Protein AF-A0A7L6AXD6-F1 (afdb_monomer_lite)

Secondary structure (DSSP, 8-state):
---HHHHHHHHHHHHHHHHHHHHHHHHHHHHHHSTT-HHHHHHHHHHHHHHHHHHHHTT-HHHHHHHHHHHHHHHHHHTTSS---HHHHHHHHHHHHHHHHHHHHHHHHHHHHHHH--

Foldseek 3Di:
DPDVVLVVLLVVLLVLLVVLLVVLVVLLVVCLVPVVPLVSLVVNLVSLVVQLVSCVVNQLNVSNVLSVVVNVLSVCVNVVVDPPDPVSSVVSVVSSVCCVVCVVVSSVVSVVVVVVVD

Structure (mmCIF, N/CA/C/O backbone):
data_AF-A0A7L6AXD6-F1
#
_entry.id   AF-A0A7L6AXD6-F1
#
loop_
_atom_site.group_PDB
_atom_site.id
_atom_site.type_symbol
_atom_site.label_atom_id
_atom_site.label_alt_id
_atom_site.label_comp_id
_atom_site.label_asym_id
_atom_site.label_entity_id
_atom_site.label_seq_id
_atom_site.pdbx_PDB_ins_code
_atom_site.Cartn_x
_atom_site.Cartn_y
_atom_site.Cartn_z
_atom_site.occupancy
_atom_site.B_iso_or_equiv
_atom_site.auth_seq_id
_atom_site.auth_comp_id
_atom_site.auth_asym_id
_atom_site.auth_atom_id
_atom_site.pdbx_PDB_model_num
ATOM 1 N 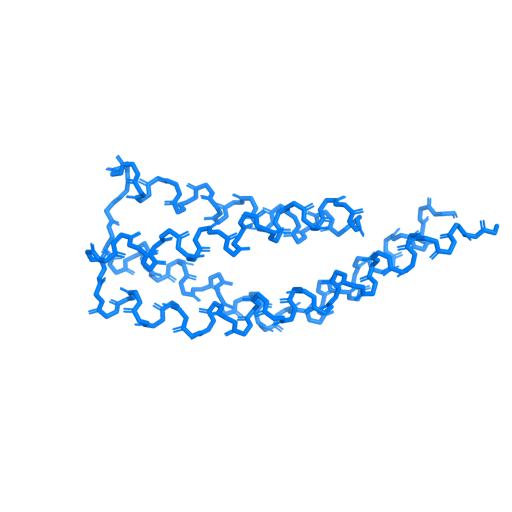N . MET A 1 1 ? 19.358 -0.495 -29.143 1.00 47.59 1 MET A N 1
ATOM 2 C CA . MET A 1 1 ? 20.178 -0.067 -27.992 1.00 47.59 1 MET A CA 1
ATOM 3 C C . MET A 1 1 ? 19.183 0.500 -27.004 1.00 47.59 1 MET A C 1
ATOM 5 O O . MET A 1 1 ? 18.547 1.488 -27.345 1.00 47.59 1 MET A O 1
ATOM 9 N N . ARG A 1 2 ? 18.903 -0.216 -25.912 1.00 53.47 2 ARG A N 1
ATOM 10 C CA . ARG A 1 2 ? 17.962 0.254 -24.887 1.00 53.47 2 ARG A CA 1
ATOM 11 C C . ARG A 1 2 ? 18.502 1.575 -24.340 1.00 53.47 2 ARG A C 1
ATOM 13 O O . ARG A 1 2 ? 19.719 1.699 -24.201 1.00 53.47 2 ARG A O 1
ATOM 20 N N . ASP A 1 3 ? 17.633 2.553 -24.117 1.00 66.56 3 ASP A N 1
ATOM 21 C CA . ASP A 1 3 ? 18.041 3.773 -23.426 1.00 66.56 3 ASP A CA 1
ATOM 22 C C . ASP A 1 3 ? 18.401 3.370 -21.992 1.00 66.56 3 ASP A C 1
ATOM 24 O O . ASP A 1 3 ? 17.552 2.856 -21.262 1.00 66.56 3 ASP A O 1
ATOM 28 N N . THR A 1 4 ? 19.675 3.510 -21.626 1.00 72.00 4 THR A N 1
ATOM 29 C CA . THR A 1 4 ? 20.236 3.134 -20.317 1.00 72.00 4 THR A CA 1
ATOM 30 C C . THR A 1 4 ? 19.456 3.752 -19.161 1.00 72.00 4 THR A C 1
ATOM 32 O O . THR A 1 4 ? 19.347 3.151 -18.097 1.00 72.00 4 THR A O 1
ATOM 35 N N . LEU A 1 5 ? 18.817 4.898 -19.409 1.00 78.44 5 LEU A N 1
ATOM 36 C CA . LEU A 1 5 ? 17.955 5.584 -18.458 1.00 78.44 5 LEU A CA 1
ATOM 37 C C . LEU A 1 5 ? 16.751 4.737 -18.004 1.00 78.44 5 LEU A C 1
ATOM 39 O O . LEU A 1 5 ? 16.356 4.806 -16.845 1.00 78.44 5 LEU A O 1
ATOM 43 N N . GLY A 1 6 ? 16.161 3.929 -18.891 1.00 81.75 6 GLY A N 1
ATOM 44 C CA . GLY A 1 6 ? 15.009 3.089 -18.542 1.00 81.75 6 GLY A CA 1
ATOM 45 C C . GLY A 1 6 ? 15.370 1.957 -17.578 1.00 81.75 6 GLY A C 1
ATOM 46 O O . GLY A 1 6 ? 14.591 1.638 -16.682 1.00 81.75 6 GLY A O 1
ATOM 47 N N . ASP A 1 7 ? 16.568 1.390 -17.731 1.00 83.31 7 ASP A N 1
ATOM 48 C CA . ASP A 1 7 ? 17.077 0.349 -16.834 1.00 83.31 7 ASP A CA 1
ATOM 49 C C . ASP A 1 7 ? 17.445 0.925 -15.460 1.00 83.31 7 ASP A C 1
ATOM 51 O O . ASP A 1 7 ? 17.082 0.341 -14.442 1.00 83.31 7 ASP A O 1
ATOM 55 N N . GLU A 1 8 ? 18.062 2.110 -15.421 1.00 86.44 8 GLU A N 1
ATOM 56 C CA . GLU A 1 8 ? 18.361 2.823 -14.171 1.00 86.44 8 GLU A CA 1
ATOM 57 C C . GLU A 1 8 ? 17.082 3.184 -13.393 1.00 86.44 8 GLU A C 1
ATOM 59 O O . GLU A 1 8 ? 16.999 2.957 -12.185 1.00 86.44 8 GLU A O 1
ATOM 64 N N . ILE A 1 9 ? 16.046 3.689 -14.078 1.00 87.50 9 ILE A N 1
ATOM 65 C CA . ILE A 1 9 ? 14.744 3.990 -13.455 1.00 87.50 9 ILE A CA 1
ATOM 66 C C . ILE A 1 9 ? 14.106 2.720 -12.886 1.00 87.50 9 ILE A C 1
ATOM 68 O O . ILE A 1 9 ? 13.525 2.757 -11.799 1.00 87.50 9 ILE A O 1
ATOM 72 N N . PHE A 1 10 ? 14.205 1.596 -13.599 1.00 88.38 10 PHE A N 1
ATOM 73 C CA . PHE A 1 10 ? 13.647 0.332 -13.134 1.00 88.38 10 PHE A CA 1
ATOM 74 C C . PHE A 1 10 ? 14.382 -0.214 -11.900 1.00 88.38 10 PHE A C 1
ATOM 76 O O . PHE A 1 10 ? 13.740 -0.738 -10.989 1.00 88.38 10 PHE A O 1
ATOM 83 N N . GLU A 1 11 ? 15.708 -0.081 -11.836 1.00 89.44 11 GLU A N 1
ATOM 84 C CA . GLU A 1 11 ? 16.495 -0.487 -10.664 1.00 89.44 11 GLU A CA 1
ATOM 85 C C . GLU A 1 11 ? 16.137 0.345 -9.426 1.00 89.44 11 GLU A C 1
ATOM 87 O O . GLU A 1 11 ? 15.805 -0.232 -8.388 1.00 89.44 11 GLU A O 1
ATOM 92 N N . ILE A 1 12 ? 16.072 1.675 -9.564 1.00 91.50 12 ILE A N 1
ATOM 93 C CA . ILE A 1 12 ? 15.623 2.581 -8.491 1.00 91.50 12 ILE A CA 1
ATOM 94 C C . ILE A 1 12 ? 14.205 2.217 -8.036 1.00 91.50 12 ILE A C 1
ATOM 96 O O . ILE A 1 12 ? 13.912 2.179 -6.841 1.00 91.50 12 ILE A O 1
ATOM 100 N N . PHE A 1 13 ? 13.316 1.903 -8.980 1.00 91.88 13 PHE A N 1
ATOM 101 C CA . PHE A 1 13 ? 11.963 1.463 -8.663 1.00 91.88 13 PHE A CA 1
ATOM 102 C C . PHE A 1 13 ? 11.945 0.162 -7.849 1.00 91.88 13 PHE A C 1
ATOM 104 O O . PHE A 1 13 ? 11.185 0.051 -6.890 1.00 91.88 13 PHE A O 1
ATOM 111 N N . CYS A 1 14 ? 12.778 -0.825 -8.185 1.00 92.25 14 CYS A N 1
ATOM 112 C CA . CYS A 1 14 ? 12.843 -2.083 -7.434 1.00 92.25 14 CYS A CA 1
ATOM 113 C C . CYS A 1 14 ? 13.243 -1.864 -5.967 1.00 92.25 14 CYS A C 1
ATOM 115 O O . CYS A 1 14 ? 12.680 -2.504 -5.072 1.00 92.25 14 CYS A O 1
ATOM 117 N N . GLU A 1 15 ? 14.195 -0.962 -5.725 1.00 93.81 15 GLU A N 1
ATOM 118 C CA . GLU A 1 15 ? 14.600 -0.555 -4.377 1.00 93.81 15 GLU A CA 1
ATOM 119 C C . GLU A 1 15 ? 13.442 0.143 -3.653 1.00 93.81 15 GLU A C 1
ATOM 121 O O . GLU A 1 15 ? 13.041 -0.284 -2.570 1.00 93.81 15 GLU A O 1
ATOM 126 N N . GLU A 1 16 ? 12.811 1.127 -4.298 1.00 94.94 16 GLU A N 1
ATOM 127 C CA . GLU A 1 16 ? 11.704 1.887 -3.712 1.00 94.94 16 GLU A CA 1
ATOM 128 C C . GLU A 1 16 ? 10.517 0.992 -3.324 1.00 94.94 16 GLU A C 1
ATOM 130 O O . GLU A 1 16 ? 9.962 1.122 -2.233 1.00 94.94 16 GLU A O 1
ATOM 135 N N . VAL A 1 17 ? 10.119 0.046 -4.180 1.00 95.31 17 VAL A N 1
ATOM 136 C CA . VAL A 1 17 ? 9.011 -0.873 -3.869 1.00 95.31 17 VAL A CA 1
ATOM 137 C C . VAL A 1 17 ? 9.363 -1.778 -2.691 1.00 95.31 17 VAL A C 1
ATOM 139 O O . VAL A 1 17 ? 8.491 -2.099 -1.879 1.00 95.31 17 VAL A O 1
ATOM 142 N N . THR A 1 18 ? 10.628 -2.185 -2.580 1.00 96.00 18 THR A N 1
ATOM 143 C CA . THR A 1 18 ? 11.100 -2.986 -1.448 1.00 96.00 18 THR A CA 1
ATOM 144 C C . THR A 1 18 ? 10.944 -2.204 -0.144 1.00 96.00 18 THR A C 1
ATOM 146 O O . THR A 1 18 ? 10.355 -2.725 0.807 1.00 96.00 18 THR A O 1
ATOM 149 N N . ASP A 1 19 ? 11.357 -0.938 -0.128 1.00 97.06 19 ASP A N 1
ATOM 150 C CA . ASP A 1 19 ? 11.213 -0.051 1.030 1.00 97.06 19 ASP A CA 1
ATOM 151 C C . ASP A 1 19 ? 9.742 0.235 1.357 1.00 97.06 19 ASP A C 1
ATOM 153 O O . ASP A 1 19 ? 9.327 0.188 2.518 1.00 97.06 19 ASP A O 1
ATOM 157 N N . ILE A 1 20 ? 8.912 0.466 0.335 1.00 97.62 20 ILE A N 1
ATOM 158 C CA . ILE A 1 20 ? 7.463 0.650 0.488 1.00 97.62 20 ILE A CA 1
ATOM 159 C C . ILE A 1 20 ? 6.828 -0.588 1.123 1.00 97.62 20 ILE A C 1
ATOM 161 O O . ILE A 1 20 ? 6.039 -0.453 2.061 1.00 97.62 20 ILE A O 1
ATOM 165 N N . SER A 1 21 ? 7.164 -1.785 0.633 1.00 97.94 21 SER A N 1
ATOM 166 C CA . SER A 1 21 ? 6.639 -3.042 1.166 1.00 97.94 21 SER A CA 1
ATOM 167 C C . SER A 1 21 ? 6.993 -3.190 2.644 1.00 97.94 21 SER A C 1
ATOM 169 O O . SER A 1 21 ? 6.105 -3.439 3.455 1.00 97.94 21 SER A O 1
ATOM 171 N N . GLN A 1 22 ? 8.259 -2.978 3.012 1.00 97.94 22 GLN A N 1
ATOM 172 C CA . GLN A 1 22 ? 8.713 -3.070 4.404 1.00 97.94 22 GLN A CA 1
ATOM 173 C C . GLN A 1 22 ? 8.031 -2.031 5.303 1.00 97.94 22 GLN A C 1
ATOM 175 O O . GLN A 1 22 ? 7.594 -2.343 6.411 1.00 97.94 22 GLN A O 1
ATOM 180 N N . ASN A 1 23 ? 7.887 -0.795 4.822 1.00 98.19 23 ASN A N 1
ATOM 181 C CA . ASN A 1 23 ? 7.215 0.262 5.570 1.00 98.19 23 ASN A CA 1
ATOM 182 C C . ASN A 1 23 ? 5.728 -0.062 5.801 1.00 98.19 23 ASN A C 1
ATOM 184 O O . ASN A 1 23 ? 5.201 0.141 6.894 1.00 98.19 23 ASN A O 1
ATOM 188 N N . LEU A 1 24 ? 5.043 -0.626 4.804 1.00 98.56 24 LEU A N 1
ATOM 189 C CA . LEU A 1 24 ? 3.647 -1.046 4.938 1.00 98.56 24 LEU A CA 1
ATOM 190 C C . LEU A 1 24 ? 3.463 -2.155 5.984 1.00 98.56 24 LEU A C 1
ATOM 192 O O . LEU A 1 24 ? 2.487 -2.112 6.736 1.00 98.56 24 LEU A O 1
ATOM 196 N N . GLU A 1 25 ? 4.406 -3.095 6.090 1.00 98.31 25 GLU A N 1
ATOM 197 C CA . GLU A 1 25 ? 4.399 -4.133 7.134 1.00 98.31 25 GLU A CA 1
ATOM 198 C C . GLU A 1 25 ? 4.519 -3.560 8.552 1.00 98.31 25 GLU A C 1
ATOM 200 O O . GLU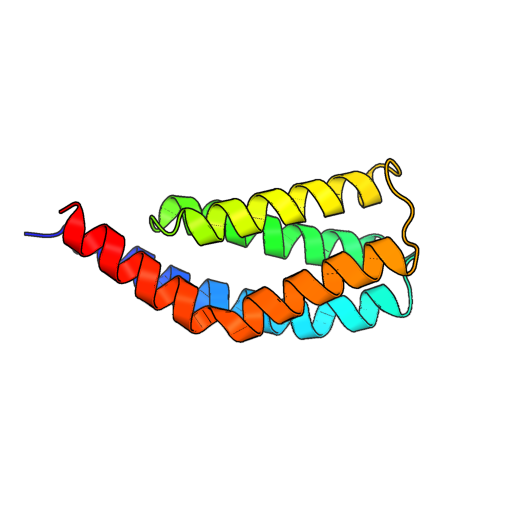 A 1 25 ? 4.033 -4.164 9.508 1.00 98.31 25 GLU A O 1
ATOM 205 N N . ILE A 1 26 ? 5.128 -2.381 8.692 1.00 98.38 26 ILE A N 1
ATOM 206 C CA . ILE A 1 26 ? 5.273 -1.667 9.964 1.00 98.38 26 ILE A CA 1
ATOM 207 C C . ILE A 1 26 ? 4.038 -0.805 10.256 1.00 98.38 26 ILE A C 1
ATOM 209 O O . ILE A 1 26 ? 3.545 -0.789 11.388 1.00 98.38 26 ILE A O 1
ATOM 213 N N . LEU A 1 27 ? 3.538 -0.078 9.255 1.00 98.56 27 LEU A N 1
ATOM 214 C CA . LEU A 1 27 ? 2.439 0.877 9.410 1.00 98.56 27 LEU A CA 1
ATOM 215 C C . LEU A 1 27 ? 1.084 0.195 9.604 1.00 98.56 27 LEU A C 1
ATOM 217 O O . LEU A 1 27 ? 0.285 0.647 10.429 1.00 98.56 27 LEU A O 1
ATOM 221 N N . TYR A 1 28 ? 0.811 -0.885 8.866 1.00 98.62 28 TYR A N 1
ATOM 222 C CA . TYR A 1 28 ? -0.498 -1.536 8.901 1.00 98.62 28 TYR A CA 1
ATOM 223 C C . TYR A 1 28 ? -0.873 -2.055 10.298 1.00 98.62 28 TYR A C 1
ATOM 225 O O . TYR A 1 28 ? -1.943 -1.675 10.772 1.00 98.62 28 TYR A O 1
ATOM 233 N N . PRO A 1 29 ? -0.032 -2.829 11.017 1.00 98.50 29 PRO A N 1
ATOM 234 C CA . PRO A 1 29 ? -0.381 -3.300 12.359 1.00 98.50 29 PRO A CA 1
ATOM 235 C C . PRO A 1 29 ? -0.602 -2.156 13.357 1.00 98.50 29 PRO A C 1
ATOM 237 O O . PRO A 1 29 ? -1.471 -2.238 14.225 1.00 98.50 29 PRO A O 1
ATOM 240 N N . GLN A 1 30 ? 0.155 -1.060 13.221 1.00 98.50 30 GLN A N 1
ATOM 241 C CA . GLN A 1 30 ? -0.019 0.124 14.065 1.00 98.50 30 GLN A CA 1
ATOM 242 C C . GLN A 1 30 ? -1.379 0.777 13.826 1.00 98.50 30 GLN A C 1
ATOM 244 O O . GLN A 1 30 ? -2.088 1.084 14.787 1.00 98.50 30 GLN A O 1
ATOM 249 N N . TRP A 1 31 ? -1.763 0.956 12.561 1.00 98.56 31 TRP A N 1
ATOM 250 C CA . TRP A 1 31 ? -3.076 1.486 12.213 1.00 98.56 31 TRP A CA 1
ATOM 251 C C . TRP A 1 31 ? -4.206 0.534 12.615 1.00 98.56 31 TRP A C 1
ATOM 253 O O . TRP A 1 31 ? -5.195 0.982 13.186 1.00 98.56 31 TRP A O 1
ATOM 263 N N . ASP A 1 32 ? -4.057 -0.772 12.393 1.00 98.38 32 ASP A N 1
ATOM 264 C CA . ASP A 1 32 ? -5.086 -1.758 12.732 1.00 98.38 32 ASP A CA 1
ATOM 265 C C . ASP A 1 32 ? -5.381 -1.788 14.240 1.00 98.38 32 ASP A C 1
ATOM 267 O O . ASP A 1 32 ? -6.532 -1.932 14.646 1.00 98.38 32 ASP A O 1
ATOM 271 N N . SER A 1 33 ? -4.362 -1.549 15.074 1.00 97.88 33 SER A N 1
ATOM 272 C CA . SER A 1 33 ? -4.522 -1.421 16.529 1.00 97.88 33 SER A CA 1
ATOM 273 C C . SER A 1 33 ? -5.199 -0.118 16.986 1.00 97.88 33 SER A C 1
ATOM 275 O O . SER A 1 33 ? -5.664 -0.044 18.123 1.00 97.88 33 SER A O 1
ATOM 277 N N . LYS A 1 34 ? -5.233 0.916 16.131 1.00 96.19 34 LYS A N 1
ATOM 278 C CA . LYS A 1 34 ? -5.740 2.275 16.416 1.00 96.19 34 LYS A CA 1
ATOM 279 C C . LYS A 1 34 ? -6.364 2.889 15.161 1.00 96.1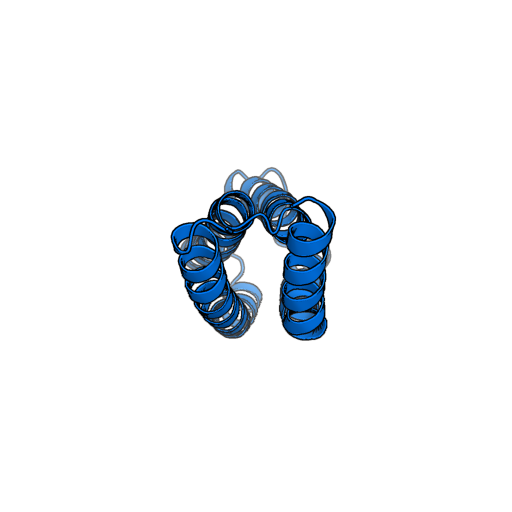9 34 LYS A C 1
ATOM 281 O O . LYS A 1 34 ? -5.827 3.833 14.571 1.00 96.19 34 LYS A O 1
ATOM 286 N N . ARG A 1 35 ? -7.484 2.324 14.713 1.00 95.69 35 ARG A N 1
ATOM 287 C CA . ARG A 1 35 ? -8.067 2.608 13.387 1.00 95.69 35 ARG A CA 1
ATOM 288 C C . ARG A 1 35 ? -8.602 4.031 13.225 1.00 95.69 35 ARG A C 1
ATOM 290 O O . ARG A 1 35 ? -8.743 4.513 12.103 1.00 95.69 35 ARG A O 1
ATOM 297 N N . GLU A 1 36 ? -8.853 4.726 14.328 1.00 95.31 36 GLU A N 1
ATOM 298 C CA . GLU A 1 36 ? -9.190 6.147 14.382 1.00 95.31 36 GLU A CA 1
ATOM 299 C C . GLU A 1 36 ? -8.004 7.065 14.040 1.00 95.31 36 GLU A C 1
ATOM 301 O O . GLU A 1 36 ? -8.194 8.254 13.763 1.00 95.31 36 GLU A O 1
ATOM 306 N N . ASN A 1 37 ? -6.777 6.534 14.021 1.00 97.69 37 ASN A N 1
ATOM 307 C CA . ASN A 1 37 ? -5.583 7.295 13.688 1.00 97.69 37 ASN A CA 1
ATOM 308 C C . ASN A 1 37 ? -5.517 7.597 12.182 1.00 97.69 37 ASN A C 1
ATOM 310 O O . ASN A 1 37 ? -4.925 6.868 11.381 1.00 97.69 37 ASN A O 1
ATOM 314 N N . ARG A 1 38 ? -6.098 8.740 11.808 1.00 96.38 38 ARG A N 1
ATOM 315 C CA . ARG A 1 38 ? -6.120 9.242 10.428 1.00 96.38 38 ARG A CA 1
ATOM 316 C C . ARG A 1 38 ? -4.730 9.536 9.858 1.00 96.38 38 ARG A C 1
ATOM 318 O O . ARG A 1 38 ? -4.579 9.501 8.639 1.00 96.38 38 ARG A O 1
ATOM 325 N N . ASN A 1 39 ? -3.729 9.808 10.699 1.00 98.12 39 ASN A N 1
ATOM 326 C CA . ASN A 1 39 ? -2.367 10.078 10.234 1.00 98.12 39 ASN A CA 1
ATOM 327 C C . ASN A 1 39 ? -1.703 8.800 9.715 1.00 98.12 39 ASN A C 1
ATOM 329 O O . ASN A 1 39 ? -1.187 8.808 8.601 1.00 98.12 39 ASN A O 1
ATOM 333 N N . LEU A 1 40 ? -1.811 7.692 10.460 1.00 98.19 40 LEU A N 1
ATOM 334 C CA . LEU A 1 40 ? -1.319 6.385 10.008 1.00 98.19 40 LEU A CA 1
ATOM 335 C C . LEU A 1 40 ? -2.055 5.915 8.748 1.00 98.19 40 LEU A C 1
ATOM 337 O O . LEU A 1 40 ? -1.428 5.461 7.795 1.00 98.19 40 LEU A O 1
ATOM 341 N N . LEU A 1 41 ? -3.378 6.100 8.690 1.00 98.44 41 LEU A N 1
ATOM 342 C CA . LEU A 1 41 ? -4.153 5.783 7.488 1.00 98.44 41 LEU A CA 1
ATOM 343 C C . LEU A 1 41 ? -3.671 6.588 6.266 1.00 98.44 41 LEU A C 1
ATOM 345 O O . LEU A 1 41 ? -3.541 6.050 5.166 1.00 98.44 41 LEU A O 1
ATOM 349 N N . ALA A 1 42 ? -3.375 7.876 6.457 1.00 98.50 42 ALA A N 1
ATOM 350 C CA . ALA A 1 42 ? -2.836 8.728 5.403 1.00 98.50 42 ALA A CA 1
ATOM 351 C C . ALA A 1 42 ? -1.413 8.320 4.981 1.00 98.50 42 ALA A C 1
ATOM 353 O O . ALA A 1 42 ? -1.075 8.470 3.809 1.00 98.50 42 ALA A O 1
ATOM 354 N N . GLU A 1 43 ? -0.587 7.803 5.893 1.00 98.62 43 GLU A N 1
ATOM 355 C CA . GLU A 1 43 ? 0.745 7.260 5.582 1.00 98.62 43 GLU A CA 1
ATOM 356 C C . GLU A 1 43 ? 0.667 5.997 4.730 1.00 98.62 43 GLU A C 1
ATOM 358 O O . GLU A 1 43 ? 1.311 5.934 3.683 1.00 98.62 43 GLU A O 1
ATOM 363 N N . ILE A 1 44 ? -0.197 5.050 5.101 1.00 98.75 44 ILE A N 1
ATOM 364 C CA . ILE A 1 44 ? -0.456 3.844 4.304 1.00 98.75 44 ILE A CA 1
ATOM 365 C C . ILE A 1 44 ? -0.937 4.246 2.900 1.00 98.75 44 ILE A C 1
ATOM 367 O O . ILE A 1 44 ? -0.411 3.778 1.892 1.00 98.75 44 ILE A O 1
ATOM 371 N N . ARG A 1 45 ? -1.879 5.194 2.803 1.00 98.75 45 ARG A N 1
ATOM 372 C CA . ARG A 1 45 ? -2.365 5.720 1.514 1.00 98.75 45 ARG A CA 1
ATOM 373 C C . ARG A 1 45 ? -1.273 6.395 0.688 1.00 98.75 45 ARG A C 1
ATOM 375 O O . ARG A 1 45 ? -1.320 6.339 -0.541 1.00 98.75 45 ARG A O 1
ATOM 382 N N . ARG A 1 46 ? -0.308 7.069 1.321 1.00 98.69 46 ARG A N 1
ATOM 383 C CA . ARG A 1 46 ? 0.843 7.657 0.617 1.00 98.69 46 ARG A CA 1
ATOM 384 C C . ARG A 1 46 ? 1.751 6.577 0.039 1.00 98.69 46 ARG A C 1
ATOM 386 O O . ARG A 1 46 ? 2.122 6.709 -1.117 1.00 98.69 46 ARG A O 1
ATOM 393 N N . ALA A 1 47 ? 2.021 5.501 0.775 1.00 98.50 47 ALA A N 1
ATOM 394 C CA . ALA A 1 47 ? 2.803 4.372 0.270 1.00 98.50 47 ALA A CA 1
ATOM 395 C C . ALA A 1 47 ? 2.189 3.758 -1.005 1.00 98.50 47 ALA A C 1
ATOM 397 O O . ALA A 1 47 ? 2.879 3.614 -2.012 1.00 98.50 47 ALA A O 1
ATOM 398 N N . PHE A 1 48 ? 0.875 3.499 -1.020 1.00 98.56 48 PHE A N 1
ATOM 399 C CA . PHE A 1 48 ? 0.188 3.008 -2.227 1.00 98.56 48 PHE A CA 1
ATOM 400 C C . PHE A 1 48 ? 0.140 4.037 -3.369 1.00 98.56 48 PHE A C 1
ATOM 402 O O . PHE A 1 48 ? 0.241 3.668 -4.539 1.00 98.56 48 PHE A O 1
ATOM 409 N N . HIS A 1 49 ? 0.041 5.330 -3.049 1.00 98.44 49 HIS A N 1
ATOM 410 C CA . HIS A 1 49 ? 0.114 6.402 -4.045 1.00 98.44 49 HIS A CA 1
ATOM 411 C C . HIS A 1 49 ? 1.483 6.471 -4.729 1.00 98.44 49 HIS A C 1
ATOM 413 O O . HIS A 1 49 ? 1.546 6.613 -5.952 1.00 98.44 49 HIS A O 1
ATOM 419 N N . THR A 1 50 ? 2.564 6.360 -3.954 1.00 97.81 50 THR A N 1
ATOM 420 C CA . THR A 1 50 ? 3.926 6.293 -4.489 1.00 97.81 50 THR A CA 1
ATOM 421 C C . THR A 1 50 ? 4.076 5.063 -5.373 1.00 97.81 50 THR A C 1
ATOM 423 O O . THR A 1 50 ? 4.440 5.213 -6.532 1.00 97.81 50 THR A O 1
ATOM 426 N N . LEU A 1 51 ? 3.653 3.887 -4.893 1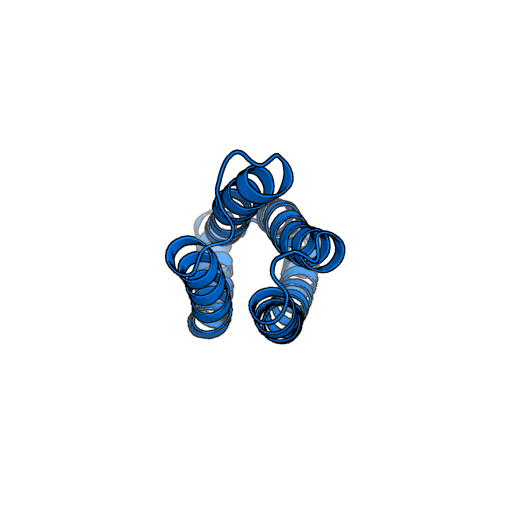.00 97.19 51 LEU A N 1
ATOM 427 C CA . LEU A 1 51 ? 3.686 2.636 -5.657 1.00 97.19 51 LEU A CA 1
ATOM 428 C C . LEU A 1 51 ? 2.961 2.741 -7.008 1.00 97.19 51 LEU A C 1
ATOM 430 O O . LEU A 1 51 ? 3.466 2.284 -8.032 1.00 97.19 51 LEU A O 1
ATOM 434 N N . LYS A 1 52 ? 1.784 3.381 -7.030 1.00 97.00 52 LYS A N 1
ATOM 435 C CA . LYS A 1 52 ? 1.047 3.668 -8.267 1.00 97.00 52 LYS A CA 1
ATOM 436 C C . LYS A 1 52 ? 1.869 4.531 -9.226 1.00 97.00 52 LYS A C 1
ATOM 438 O O . LYS A 1 52 ? 1.928 4.237 -10.420 1.00 97.00 52 LYS A O 1
ATOM 443 N N . GLY A 1 53 ? 2.421 5.636 -8.723 1.00 95.44 53 GLY A N 1
ATOM 444 C CA . GLY A 1 53 ? 3.169 6.605 -9.520 1.00 95.44 53 GLY A CA 1
ATOM 445 C C . GLY A 1 53 ? 4.445 6.002 -10.097 1.00 95.44 53 GLY A C 1
ATOM 446 O O . GLY A 1 53 ? 4.621 5.993 -11.317 1.00 95.44 53 GLY A O 1
ATOM 447 N N . SER A 1 54 ? 5.291 5.443 -9.236 1.00 93.75 54 SER A N 1
ATOM 448 C CA . SER A 1 54 ? 6.577 4.887 -9.644 1.00 93.75 54 SER A CA 1
ATOM 449 C C . SER A 1 54 ? 6.425 3.613 -10.473 1.00 93.75 54 SER A C 1
ATOM 451 O O . SER A 1 54 ? 7.132 3.456 -11.465 1.00 93.75 54 SER A O 1
ATOM 453 N N . GLY A 1 55 ? 5.403 2.789 -10.209 1.00 92.81 55 GLY A N 1
ATOM 454 C CA . GLY A 1 55 ? 5.085 1.630 -11.048 1.00 92.81 55 GLY A CA 1
ATOM 455 C C . GLY A 1 55 ? 4.722 2.004 -12.485 1.00 92.81 55 GLY A C 1
ATOM 456 O O . GLY A 1 55 ? 5.127 1.324 -13.422 1.00 92.81 55 GLY A O 1
ATOM 457 N N . ARG A 1 56 ? 4.016 3.122 -12.695 1.00 92.62 56 ARG A N 1
ATOM 458 C CA . ARG A 1 56 ? 3.723 3.626 -14.050 1.00 92.62 56 ARG A CA 1
ATOM 459 C C . ARG A 1 56 ? 4.956 4.207 -14.735 1.00 92.62 56 ARG A C 1
ATOM 461 O O . ARG A 1 56 ? 5.108 4.023 -15.937 1.00 92.62 56 ARG A O 1
ATOM 468 N N . MET A 1 57 ? 5.814 4.902 -13.987 1.00 91.19 57 MET A N 1
ATOM 469 C CA . MET A 1 57 ? 7.055 5.480 -14.517 1.00 91.19 57 MET A CA 1
ATOM 470 C C . MET A 1 57 ? 8.059 4.404 -14.939 1.00 91.19 57 MET A C 1
ATOM 472 O O . MET A 1 57 ? 8.711 4.557 -15.966 1.00 91.19 57 MET A O 1
ATOM 476 N N . ALA A 1 58 ? 8.139 3.312 -14.182 1.00 90.06 58 ALA A N 1
ATOM 477 C CA . ALA A 1 58 ? 9.053 2.202 -14.427 1.00 90.06 58 ALA A CA 1
ATOM 478 C C . ALA A 1 58 ? 8.480 1.108 -15.350 1.00 90.06 58 ALA A C 1
ATOM 480 O O . ALA A 1 58 ? 9.067 0.039 -15.447 1.00 90.06 58 ALA A O 1
ATOM 481 N N . GLY A 1 59 ? 7.310 1.311 -15.975 1.00 87.94 59 GLY A N 1
ATOM 482 C CA . GLY A 1 59 ? 6.680 0.304 -16.849 1.00 87.94 59 GLY A CA 1
ATOM 483 C C . GLY A 1 59 ? 6.070 -0.909 -16.123 1.00 87.94 59 GLY A C 1
ATOM 484 O O . GLY A 1 59 ? 5.452 -1.774 -16.744 1.00 87.94 59 GLY A O 1
ATOM 485 N N . ALA A 1 60 ? 6.144 -0.959 -14.792 1.00 90.44 60 ALA A N 1
ATOM 486 C CA . ALA A 1 60 ? 5.558 -1.994 -13.943 1.00 90.44 60 ALA A CA 1
ATOM 487 C C . ALA A 1 60 ? 4.039 -1.802 -13.743 1.00 90.44 60 ALA A C 1
ATOM 489 O O . ALA A 1 60 ? 3.544 -1.678 -12.619 1.00 90.44 60 ALA A O 1
ATOM 490 N N . PHE A 1 61 ? 3.270 -1.790 -14.837 1.00 90.12 61 PHE A N 1
ATOM 491 C CA . PHE A 1 61 ? 1.840 -1.447 -14.835 1.00 90.12 61 PHE A CA 1
ATOM 492 C C . PHE A 1 61 ? 0.994 -2.289 -13.878 1.00 90.12 61 PHE A C 1
ATOM 494 O O . PHE A 1 61 ? 0.164 -1.734 -13.168 1.00 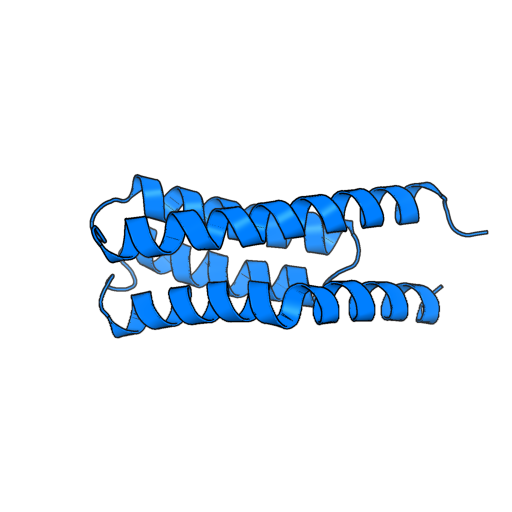90.12 61 PHE A O 1
ATOM 501 N N . ALA A 1 62 ? 1.239 -3.601 -13.791 1.00 91.38 62 ALA A N 1
ATOM 502 C CA . ALA A 1 62 ? 0.501 -4.476 -12.876 1.00 91.38 62 ALA A CA 1
ATOM 503 C C . ALA A 1 62 ? 0.658 -4.044 -11.408 1.00 91.38 62 ALA A C 1
ATOM 505 O O . ALA A 1 62 ? -0.297 -4.079 -10.633 1.00 91.38 62 ALA A O 1
ATOM 506 N N . LEU A 1 63 ? 1.859 -3.601 -11.038 1.00 93.12 63 LEU A N 1
ATOM 507 C CA . LEU A 1 63 ? 2.151 -3.111 -9.699 1.00 93.12 63 LEU A CA 1
ATOM 508 C C . LEU A 1 63 ? 1.619 -1.682 -9.496 1.00 93.12 63 LEU A C 1
ATOM 510 O O . LEU A 1 63 ? 1.120 -1.351 -8.422 1.00 93.12 63 LEU A O 1
ATOM 514 N N . GLY A 1 64 ? 1.635 -0.862 -10.550 1.00 95.25 64 GLY A N 1
ATOM 515 C CA . GLY A 1 64 ? 0.988 0.449 -10.554 1.00 95.25 64 GLY A CA 1
ATOM 516 C C . GLY A 1 64 ? -0.531 0.369 -10.341 1.00 95.25 64 GLY A C 1
ATOM 517 O O . GLY A 1 64 ? -1.092 1.139 -9.560 1.00 95.25 64 GLY A O 1
ATOM 518 N N . ASP A 1 65 ? -1.199 -0.587 -10.987 1.00 96.06 65 ASP A N 1
ATOM 519 C CA . ASP A 1 65 ? -2.637 -0.831 -10.838 1.00 96.06 65 ASP A CA 1
ATOM 520 C C . ASP A 1 65 ? -2.970 -1.425 -9.468 1.00 96.06 65 ASP A C 1
ATOM 522 O O . ASP A 1 65 ? -3.949 -1.015 -8.841 1.00 96.06 65 ASP A O 1
ATOM 526 N N . PHE A 1 66 ? -2.113 -2.312 -8.952 1.00 96.38 66 PHE A N 1
ATOM 527 C CA . PHE A 1 66 ? -2.189 -2.754 -7.563 1.00 96.38 66 PHE A CA 1
ATOM 528 C C . PHE A 1 66 ? -2.125 -1.555 -6.604 1.00 96.38 66 PHE A C 1
ATOM 530 O O . PHE A 1 66 ? -2.985 -1.424 -5.734 1.00 96.38 66 PHE A O 1
ATOM 537 N N . GLY A 1 67 ? -1.176 -0.633 -6.796 1.00 97.69 67 GLY A N 1
ATOM 538 C CA . GLY A 1 67 ? -1.098 0.616 -6.034 1.00 97.69 67 GLY A CA 1
ATOM 539 C C . GLY A 1 67 ? -2.388 1.437 -6.103 1.00 97.69 67 GLY A C 1
ATOM 540 O O . GLY A 1 67 ? -2.909 1.873 -5.077 1.00 97.69 67 GLY A O 1
ATOM 541 N N . TRP A 1 68 ? -2.950 1.593 -7.303 1.00 98.38 68 TRP A N 1
ATOM 542 C CA . TRP A 1 68 ? -4.160 2.382 -7.534 1.00 98.38 68 TRP A CA 1
ATOM 543 C C . TRP A 1 68 ? -5.404 1.830 -6.825 1.00 98.38 68 TRP A C 1
ATOM 545 O O . TRP A 1 68 ? -6.083 2.592 -6.136 1.00 98.38 68 TRP A O 1
ATOM 555 N N . VAL A 1 69 ? -5.701 0.530 -6.952 1.00 98.12 69 VAL A N 1
ATOM 556 C CA . VAL A 1 69 ? -6.905 -0.073 -6.339 1.00 98.12 69 VAL A CA 1
ATOM 557 C C . VAL A 1 69 ? -6.893 0.100 -4.816 1.00 98.12 69 VAL A C 1
ATOM 559 O O . VAL A 1 69 ? -7.919 0.402 -4.204 1.00 98.12 69 VAL A O 1
ATOM 562 N N . HIS A 1 70 ? -5.725 -0.052 -4.195 1.00 98.38 70 HIS A N 1
ATOM 563 C CA . HIS A 1 70 ? -5.580 0.066 -2.746 1.00 98.38 70 HIS A CA 1
ATOM 564 C C . HIS A 1 70 ? -5.531 1.524 -2.279 1.00 98.38 70 HIS A C 1
ATOM 566 O O . HIS A 1 70 ? -6.085 1.844 -1.227 1.00 98.38 70 HIS A O 1
ATOM 572 N N . GLU A 1 71 ? -4.949 2.431 -3.068 1.00 98.69 71 GLU A N 1
ATOM 573 C CA . GLU A 1 71 ? -5.064 3.872 -2.828 1.00 98.69 71 GLU A CA 1
ATOM 574 C C . GLU A 1 71 ? -6.534 4.319 -2.841 1.00 98.69 71 GLU A C 1
ATOM 576 O O . GLU A 1 71 ? -6.940 5.074 -1.957 1.00 98.69 71 GLU A O 1
ATOM 581 N N . ASP A 1 72 ? -7.340 3.839 -3.794 1.00 98.44 72 ASP A N 1
ATOM 582 C CA . ASP A 1 72 ? -8.764 4.180 -3.883 1.00 98.44 72 ASP A CA 1
ATOM 583 C C . ASP A 1 72 ? -9.553 3.669 -2.671 1.00 98.44 72 ASP A C 1
ATOM 585 O O . ASP A 1 72 ? -10.270 4.440 -2.030 1.00 98.44 72 ASP A O 1
ATOM 589 N N . LEU A 1 73 ? -9.329 2.412 -2.268 1.00 98.12 73 LEU A N 1
ATOM 590 C CA . LEU A 1 73 ? -9.889 1.867 -1.030 1.00 98.12 73 LEU A CA 1
ATOM 591 C C . LEU A 1 73 ? -9.568 2.776 0.167 1.00 98.12 73 LEU A C 1
ATOM 593 O O . LEU A 1 73 ? -10.464 3.162 0.915 1.00 98.12 73 LEU A O 1
ATOM 597 N N . LEU A 1 74 ? -8.303 3.160 0.336 1.00 98.50 74 LEU A N 1
ATOM 598 C CA . LEU A 1 74 ? -7.858 3.999 1.451 1.00 98.50 74 LEU A CA 1
ATOM 599 C C . LEU A 1 74 ? -8.427 5.422 1.383 1.00 98.50 74 LEU A C 1
ATOM 601 O O . LEU A 1 74 ? -8.741 6.005 2.423 1.00 98.50 74 LEU A O 1
ATOM 605 N N . ASN A 1 75 ? -8.623 5.970 0.182 1.00 98.50 75 ASN A N 1
ATOM 606 C CA . ASN A 1 75 ? -9.327 7.236 -0.006 1.00 98.50 75 ASN A CA 1
ATOM 607 C C . ASN A 1 75 ? -10.768 7.148 0.505 1.00 98.50 75 ASN A C 1
ATOM 609 O O . ASN A 1 75 ? -11.201 8.057 1.215 1.00 98.50 75 ASN A O 1
ATOM 613 N N . GLN A 1 76 ? -11.480 6.049 0.231 1.00 98.12 76 GLN A N 1
ATOM 614 C CA . GLN A 1 76 ? -12.840 5.839 0.740 1.00 98.12 76 GLN A CA 1
ATOM 615 C C . GLN A 1 76 ? -12.886 5.806 2.274 1.00 98.12 76 GLN A C 1
ATOM 617 O O . GLN A 1 76 ? -13.800 6.380 2.864 1.00 98.12 76 GLN A O 1
ATOM 622 N N . LEU A 1 77 ? -11.894 5.210 2.948 1.00 97.38 77 LEU A N 1
ATOM 623 C CA . LEU A 1 77 ? -11.811 5.286 4.414 1.00 97.38 77 LEU A CA 1
ATOM 624 C C . LEU A 1 77 ? -11.529 6.719 4.892 1.00 97.38 77 LEU A C 1
ATOM 626 O O . LEU A 1 77 ? -12.149 7.185 5.847 1.00 97.38 77 LEU A O 1
ATOM 630 N N . LEU A 1 78 ? -10.612 7.438 4.235 1.00 97.19 78 LEU A N 1
ATOM 631 C CA . LEU A 1 78 ? -10.246 8.805 4.620 1.00 97.19 78 LEU A CA 1
ATOM 632 C C . LEU A 1 78 ? -11.428 9.776 4.502 1.00 97.19 78 LEU A C 1
ATOM 634 O O . LEU A 1 78 ? -11.614 10.621 5.380 1.00 97.19 78 LEU A O 1
ATOM 638 N N . VAL A 1 79 ? -12.242 9.669 3.454 1.00 96.88 79 VAL A N 1
ATOM 639 C CA . VAL A 1 79 ? -13.424 10.534 3.281 1.00 96.88 79 VAL A CA 1
ATOM 640 C C . VAL A 1 79 ? -14.649 10.041 4.059 1.00 96.88 79 VAL A C 1
ATOM 642 O O . VAL A 1 79 ? -15.673 10.716 4.066 1.00 96.88 79 VAL A O 1
ATOM 645 N N . GLY A 1 80 ? -14.549 8.894 4.740 1.00 94.81 80 GLY A N 1
ATOM 646 C CA . GLY A 1 80 ? -15.645 8.293 5.503 1.00 94.81 80 GLY A CA 1
ATOM 647 C C . GLY A 1 80 ? -16.682 7.550 4.651 1.00 94.81 80 GLY A C 1
ATOM 648 O O . GLY A 1 80 ? -17.749 7.217 5.157 1.00 94.81 80 GLY A O 1
ATOM 649 N N . GLY A 1 81 ? -16.380 7.277 3.379 1.00 95.38 81 GLY A N 1
ATOM 650 C CA . GLY A 1 81 ? -17.210 6.465 2.484 1.00 95.38 81 GLY A CA 1
ATOM 651 C C . GLY A 1 81 ? -17.215 4.974 2.841 1.00 95.38 81 GLY A C 1
ATOM 652 O O . GLY A 1 81 ? -18.170 4.268 2.522 1.00 95.38 81 GLY A O 1
ATOM 653 N N . LEU A 1 82 ? -16.186 4.494 3.552 1.00 95.44 82 LEU A N 1
ATOM 654 C CA . LEU A 1 82 ? -16.127 3.145 4.117 1.00 95.44 82 LEU A CA 1
ATOM 655 C C . LEU A 1 82 ? -15.762 3.167 5.609 1.00 95.44 82 LEU A C 1
ATOM 657 O O . LEU A 1 82 ? -14.909 3.955 6.024 1.00 95.44 82 LEU A O 1
ATOM 661 N N . PRO A 1 83 ? -16.355 2.276 6.427 1.00 96.00 83 PRO A N 1
ATOM 662 C CA . PRO A 1 83 ? -15.997 2.153 7.834 1.00 96.00 83 PRO A CA 1
ATOM 663 C C . PRO A 1 83 ? -14.664 1.414 8.009 1.00 96.00 83 PRO A C 1
ATOM 665 O O . PRO A 1 83 ? -14.414 0.400 7.358 1.00 96.00 83 PRO A O 1
ATOM 668 N N . ALA A 1 84 ? -13.849 1.843 8.973 1.00 95.88 84 ALA A N 1
ATOM 669 C CA . ALA A 1 84 ? -12.628 1.143 9.381 1.00 95.88 84 ALA A CA 1
ATOM 670 C C . ALA A 1 84 ? -12.933 -0.068 10.297 1.00 95.88 84 ALA A C 1
ATOM 672 O O . ALA A 1 84 ? -12.495 -0.137 11.444 1.00 95.88 84 ALA A O 1
ATOM 673 N N . ASN A 1 85 ? -13.746 -1.010 9.811 1.00 96.94 85 ASN A N 1
ATOM 674 C CA . ASN A 1 85 ? -14.093 -2.244 10.523 1.00 96.94 85 ASN A CA 1
ATOM 675 C C . ASN A 1 85 ? -13.133 -3.398 10.177 1.00 96.94 85 ASN A C 1
ATOM 677 O O . ASN A 1 85 ? -12.293 -3.270 9.288 1.00 96.94 85 ASN A O 1
ATOM 681 N N . ASP A 1 86 ? -13.286 -4.546 10.844 1.00 97.56 86 ASP A N 1
ATOM 682 C CA . ASP A 1 86 ? -12.394 -5.705 10.666 1.00 97.56 86 ASP A CA 1
ATOM 683 C C . ASP A 1 86 ? -12.360 -6.221 9.229 1.00 97.56 86 ASP A C 1
ATOM 685 O O . ASP A 1 86 ? -11.316 -6.640 8.735 1.00 97.56 86 ASP A O 1
ATOM 689 N N . ARG A 1 87 ? -13.497 -6.165 8.525 1.00 97.00 87 ARG A N 1
ATOM 690 C CA . ARG A 1 87 ? -13.571 -6.600 7.129 1.00 97.00 87 ARG A CA 1
ATOM 691 C C . ARG A 1 87 ? -12.701 -5.716 6.245 1.00 97.00 87 ARG A C 1
ATOM 693 O O . ARG A 1 87 ? -11.958 -6.244 5.427 1.00 97.00 87 ARG A O 1
ATOM 700 N N . VAL A 1 88 ? -12.831 -4.399 6.377 1.00 96.88 88 VAL A N 1
ATOM 701 C CA . VAL A 1 88 ? -12.097 -3.430 5.555 1.00 96.88 88 VAL A CA 1
ATOM 702 C C . VAL A 1 88 ? -10.619 -3.412 5.938 1.00 96.88 88 VAL A C 1
ATOM 704 O O . VAL A 1 88 ? -9.770 -3.500 5.054 1.00 96.88 88 VAL A O 1
ATOM 707 N N . SER A 1 89 ? -10.309 -3.396 7.238 1.00 97.94 89 SER A N 1
ATOM 708 C CA . SER A 1 89 ? -8.929 -3.506 7.719 1.00 97.94 89 SER A CA 1
ATOM 709 C C . SER A 1 89 ? -8.265 -4.792 7.223 1.00 97.94 89 SER A C 1
ATOM 711 O O . SER A 1 89 ? -7.187 -4.752 6.639 1.00 97.94 89 SER A O 1
ATOM 713 N N . GLY A 1 90 ? -8.966 -5.926 7.307 1.00 98.12 90 GLY A N 1
ATOM 714 C CA . GLY A 1 90 ? -8.468 -7.204 6.808 1.00 98.12 90 GLY A CA 1
ATOM 715 C C . GLY A 1 90 ? -8.203 -7.229 5.298 1.00 98.12 90 GLY A C 1
ATOM 716 O O . GLY A 1 90 ? -7.341 -7.985 4.859 1.00 98.12 90 GLY A O 1
ATOM 717 N N . GLN A 1 91 ? -8.891 -6.416 4.487 1.00 97.88 91 GLN A N 1
ATOM 718 C CA . GLN A 1 91 ? -8.549 -6.264 3.063 1.00 97.88 91 GLN A CA 1
ATOM 719 C C . GLN A 1 91 ? -7.241 -5.493 2.876 1.00 97.88 91 GLN A C 1
ATOM 721 O O . GLN A 1 91 ? -6.411 -5.896 2.067 1.00 97.88 91 GLN A O 1
ATOM 726 N N . ILE A 1 92 ? -7.019 -4.437 3.662 1.00 98.19 92 ILE A N 1
ATOM 727 C CA . ILE A 1 92 ? -5.754 -3.689 3.652 1.00 98.19 92 ILE A CA 1
ATOM 728 C C . ILE A 1 92 ? -4.608 -4.603 4.105 1.00 98.19 92 ILE A C 1
ATOM 730 O O . ILE A 1 92 ? -3.577 -4.662 3.444 1.00 98.19 92 ILE A O 1
ATOM 734 N N . GLY A 1 93 ? -4.806 -5.390 5.165 1.00 98.44 93 GLY A N 1
ATOM 735 C CA . GLY A 1 93 ? -3.812 -6.359 5.631 1.00 98.44 93 GLY A CA 1
ATOM 736 C C . GLY A 1 93 ? -3.466 -7.419 4.585 1.00 98.44 93 GLY A C 1
ATOM 737 O O . GLY A 1 93 ? -2.294 -7.733 4.391 1.00 98.44 93 GLY A O 1
ATOM 738 N N . LYS A 1 94 ? -4.468 -7.932 3.858 1.00 98.25 94 LYS A N 1
ATOM 739 C CA . LYS A 1 94 ? -4.246 -8.851 2.729 1.00 98.25 94 LYS A CA 1
ATOM 740 C C . LYS A 1 94 ? -3.435 -8.206 1.615 1.00 98.25 94 LYS A C 1
ATOM 742 O O . LYS A 1 94 ? -2.552 -8.863 1.086 1.00 98.25 94 LYS A O 1
ATOM 747 N N . ALA A 1 95 ? -3.698 -6.943 1.295 1.00 97.69 95 ALA A N 1
ATOM 748 C CA . ALA A 1 95 ? -2.923 -6.212 0.301 1.00 97.69 95 ALA A CA 1
ATOM 749 C C . ALA A 1 95 ? -1.453 -6.071 0.711 1.00 97.69 95 ALA A C 1
ATOM 751 O O . ALA A 1 95 ? -0.557 -6.339 -0.083 1.00 97.69 95 ALA A O 1
ATOM 752 N N . VAL A 1 96 ? -1.193 -5.698 1.967 1.00 98.38 96 VAL A N 1
ATOM 753 C CA . VAL A 1 96 ? 0.177 -5.597 2.494 1.00 98.38 96 VAL A CA 1
ATOM 754 C C . VAL A 1 96 ? 0.890 -6.950 2.423 1.00 98.38 96 VAL A C 1
ATOM 756 O O . VAL A 1 96 ? 2.026 -7.022 1.955 1.00 98.38 96 VAL A O 1
ATOM 759 N N . ALA A 1 97 ? 0.212 -8.031 2.817 1.00 97.75 97 ALA A N 1
ATOM 760 C CA . ALA A 1 97 ? 0.757 -9.381 2.719 1.00 97.75 97 ALA A CA 1
ATOM 761 C C . ALA A 1 97 ? 1.006 -9.806 1.262 1.00 97.75 97 ALA A C 1
ATOM 763 O O . ALA A 1 97 ? 2.074 -10.327 0.955 1.00 97.75 97 ALA A O 1
ATOM 764 N N . GLU A 1 98 ? 0.066 -9.544 0.352 1.00 96.06 98 GLU A N 1
ATOM 765 C CA . GLU A 1 98 ? 0.192 -9.896 -1.063 1.00 96.06 98 GLU A CA 1
ATOM 766 C C . GLU A 1 98 ? 1.351 -9.155 -1.732 1.00 96.06 98 GLU A C 1
ATOM 768 O O . GLU A 1 98 ? 2.130 -9.779 -2.456 1.00 96.06 98 GLU A O 1
ATOM 773 N N . LEU A 1 99 ? 1.504 -7.855 -1.454 1.00 95.69 99 LEU A N 1
ATOM 774 C CA . LEU A 1 99 ? 2.629 -7.066 -1.946 1.00 95.69 99 LEU A CA 1
ATOM 775 C C . LEU A 1 99 ? 3.955 -7.684 -1.500 1.00 95.69 99 LEU A C 1
ATOM 777 O O . LEU A 1 99 ? 4.821 -7.910 -2.338 1.00 95.69 99 LEU A O 1
ATOM 781 N N . ARG A 1 100 ? 4.085 -8.027 -0.213 1.00 94.88 100 ARG A N 1
ATOM 782 C CA . ARG A 1 100 ? 5.285 -8.661 0.349 1.00 94.88 100 ARG A CA 1
ATOM 783 C C . ARG A 1 100 ? 5.559 -10.032 -0.275 1.00 94.88 100 ARG A C 1
ATOM 785 O O . ARG A 1 100 ? 6.666 -10.295 -0.742 1.00 94.88 100 ARG A O 1
ATOM 792 N N . GLU A 1 101 ? 4.568 -10.918 -0.272 1.00 93.12 101 GLU A N 1
ATOM 793 C CA . GLU A 1 101 ? 4.711 -12.311 -0.716 1.00 93.12 101 GLU A CA 1
ATOM 794 C C . GLU A 1 101 ? 4.989 -12.418 -2.216 1.00 93.12 101 GLU A C 1
ATOM 796 O O . GLU A 1 101 ? 5.700 -13.321 -2.661 1.00 93.12 101 GLU A O 1
ATOM 801 N N . ARG A 1 102 ? 4.441 -11.491 -3.007 1.00 91.50 102 ARG A N 1
ATOM 802 C CA . ARG A 1 102 ? 4.547 -11.507 -4.469 1.00 91.50 102 ARG A CA 1
ATOM 803 C C . ARG A 1 102 ? 5.484 -10.448 -5.023 1.00 91.50 102 ARG A C 1
ATOM 805 O O . ARG A 1 102 ? 5.603 -10.359 -6.243 1.00 91.50 102 ARG A O 1
ATOM 812 N N . LEU A 1 103 ? 6.191 -9.703 -4.172 1.00 88.50 103 LEU A N 1
ATOM 813 C CA . LEU A 1 103 ? 7.096 -8.630 -4.584 1.00 88.50 103 LEU A CA 1
ATOM 814 C C . LEU A 1 103 ? 8.038 -9.093 -5.695 1.00 88.50 103 LEU A C 1
ATOM 816 O O . LEU A 1 103 ? 8.065 -8.529 -6.785 1.00 88.50 103 LEU A O 1
ATOM 820 N N . GLN A 1 104 ? 8.737 -10.203 -5.458 1.00 87.12 104 GLN A N 1
ATOM 821 C CA . GLN A 1 104 ? 9.670 -10.752 -6.436 1.00 87.12 104 GLN A CA 1
ATOM 822 C C . GLN A 1 104 ? 8.967 -11.134 -7.742 1.00 87.12 104 GLN A C 1
ATOM 824 O O . GLN A 1 104 ? 9.487 -10.847 -8.815 1.00 87.12 104 GLN A O 1
ATOM 829 N N . PHE A 1 105 ? 7.767 -11.712 -7.689 1.00 85.50 105 PHE A N 1
ATOM 830 C CA . PHE A 1 105 ? 7.006 -12.027 -8.898 1.00 85.50 105 PHE A CA 1
ATOM 831 C C . PHE A 1 105 ? 6.657 -10.766 -9.708 1.00 85.50 105 PHE A C 1
ATOM 833 O O . PHE A 1 105 ? 6.824 -10.769 -10.931 1.00 85.50 105 PHE A O 1
ATOM 840 N N . PHE A 1 106 ? 6.232 -9.684 -9.047 1.00 78.88 106 PHE A N 1
ATOM 841 C CA . PHE A 1 106 ? 5.948 -8.406 -9.704 1.00 78.88 106 PHE A CA 1
ATOM 842 C C . PHE A 1 106 ? 7.189 -7.822 -10.382 1.00 78.88 106 PHE A C 1
ATOM 844 O O . PHE A 1 106 ? 7.120 -7.447 -11.555 1.00 78.88 106 PHE A O 1
ATOM 851 N N . LEU A 1 107 ? 8.328 -7.806 -9.687 1.00 80.12 107 LEU A N 1
ATOM 852 C CA . LEU A 1 107 ? 9.578 -7.262 -10.224 1.00 80.12 107 LEU A CA 1
ATOM 853 C C . LEU A 1 107 ? 10.093 -8.095 -11.411 1.00 80.12 107 LEU A C 1
ATOM 855 O O . LEU A 1 107 ? 10.451 -7.549 -12.454 1.00 80.12 107 LEU A O 1
ATOM 859 N N . HIS A 1 108 ? 10.049 -9.427 -11.318 1.00 81.56 108 HIS A N 1
ATOM 860 C CA . HIS A 1 108 ? 10.499 -10.305 -12.405 1.00 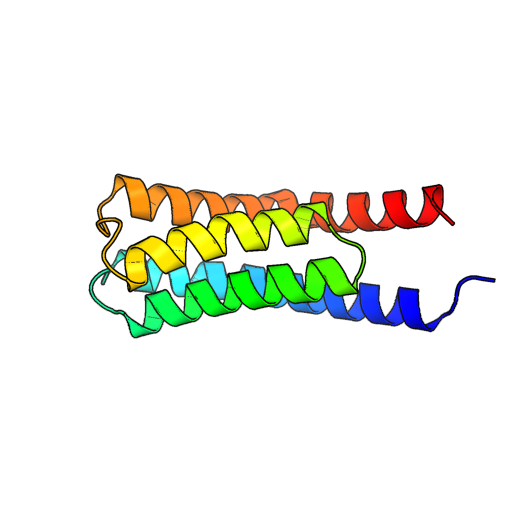81.56 108 HIS A CA 1
ATOM 861 C C . HIS A 1 108 ? 9.587 -10.247 -13.638 1.00 81.56 108 HIS A C 1
ATOM 863 O O . HIS A 1 108 ? 10.074 -10.280 -14.771 1.00 81.56 108 HIS A O 1
ATOM 869 N N . THR A 1 109 ? 8.267 -10.181 -13.440 1.00 74.69 109 THR A N 1
ATOM 870 C CA . THR A 1 109 ? 7.297 -10.127 -14.547 1.00 74.69 109 THR A CA 1
ATOM 871 C C . THR A 1 109 ? 7.380 -8.798 -15.286 1.00 74.69 109 THR A C 1
ATOM 873 O O . THR A 1 109 ? 7.387 -8.794 -16.516 1.00 74.69 109 THR A O 1
ATOM 876 N N . SER A 1 110 ? 7.517 -7.692 -14.550 1.00 74.81 110 SER A N 1
ATOM 877 C CA . SER A 1 110 ? 7.668 -6.355 -15.137 1.00 74.81 110 SER A CA 1
ATOM 878 C C . SER A 1 110 ? 8.921 -6.290 -16.013 1.00 74.81 110 SER A C 1
ATOM 880 O O . SER A 1 110 ? 8.837 -5.937 -17.185 1.00 74.81 110 SER A O 1
ATOM 882 N N . ARG A 1 111 ? 10.046 -6.826 -15.516 1.00 71.00 111 ARG A N 1
ATOM 883 C CA . ARG A 1 111 ? 11.296 -6.906 -16.284 1.00 71.00 111 ARG A CA 1
ATOM 884 C C . ARG A 1 111 ? 11.167 -7.712 -17.583 1.00 71.00 111 ARG A C 1
ATOM 886 O O . ARG A 1 111 ? 11.765 -7.347 -18.588 1.00 71.00 111 ARG A O 1
ATOM 893 N N . LYS A 1 112 ? 10.409 -8.818 -17.590 1.00 64.69 112 LYS A N 1
ATOM 894 C CA . LYS A 1 112 ? 10.200 -9.638 -18.802 1.00 64.69 112 LYS A CA 1
ATOM 895 C C . LYS A 1 112 ? 9.276 -8.979 -19.826 1.00 64.69 112 LYS A C 1
ATOM 897 O O . LYS A 1 112 ? 9.517 -9.133 -21.019 1.00 64.69 112 LYS A O 1
ATOM 902 N N . MET A 1 113 ? 8.231 -8.285 -19.376 1.00 60.00 113 MET A N 1
ATOM 903 C CA . MET A 1 113 ? 7.298 -7.574 -20.260 1.00 60.00 113 MET A CA 1
ATOM 904 C C . MET A 1 113 ? 7.999 -6.447 -21.023 1.00 60.00 113 MET A C 1
ATOM 906 O O . MET A 1 113 ? 7.772 -6.308 -22.222 1.00 60.00 113 MET A O 1
ATOM 910 N N . ASP A 1 114 ? 8.909 -5.713 -20.379 1.00 58.44 114 ASP A N 1
ATOM 911 C CA . ASP A 1 114 ? 9.686 -4.677 -21.068 1.00 58.44 114 ASP A CA 1
ATOM 912 C C . ASP A 1 114 ? 10.663 -5.255 -22.098 1.00 58.44 114 ASP A C 1
ATOM 914 O O . ASP A 1 114 ? 10.896 -4.645 -23.134 1.00 58.44 114 ASP A O 1
ATOM 918 N N . VAL A 1 115 ? 11.221 -6.446 -21.849 1.00 57.34 115 VAL A N 1
ATOM 919 C CA . VAL A 1 115 ? 12.116 -7.127 -22.805 1.00 57.34 115 VAL A CA 1
ATOM 920 C C . VAL A 1 115 ? 11.354 -7.658 -24.025 1.00 57.34 115 VAL A C 1
ATOM 922 O O . VAL A 1 115 ? 11.922 -7.730 -25.108 1.00 57.34 115 VAL A O 1
ATOM 925 N N . LEU A 1 116 ? 10.083 -8.040 -23.869 1.00 55.84 116 LEU A N 1
ATOM 926 C CA . LEU A 1 116 ? 9.253 -8.564 -24.963 1.00 55.84 116 LEU A CA 1
ATOM 927 C C . LEU A 1 116 ? 8.629 -7.466 -25.838 1.00 55.84 116 LEU A C 1
ATOM 929 O O . LEU A 1 116 ? 8.241 -7.754 -26.968 1.00 55.84 116 LEU A O 1
ATOM 933 N N . ASN A 1 117 ? 8.533 -6.237 -25.328 1.00 48.59 117 ASN A N 1
ATOM 934 C CA . ASN A 1 117 ? 7.955 -5.087 -26.030 1.00 48.59 117 ASN A CA 1
ATOM 935 C C . ASN A 1 117 ? 9.015 -4.113 -26.597 1.00 48.59 117 ASN A C 1
ATOM 937 O O . ASN A 1 117 ? 8.639 -3.036 -27.065 1.00 48.59 117 ASN A O 1
ATOM 941 N N . ALA A 1 118 ? 10.307 -4.467 -26.536 1.00 50.97 118 ALA A N 1
ATOM 942 C CA . ALA A 1 118 ? 11.449 -3.656 -26.981 1.00 50.97 118 ALA A CA 1
ATOM 943 C C . ALA A 1 118 ? 12.065 -4.130 -28.308 1.00 50.97 118 ALA A C 1
ATOM 945 O O . ALA A 1 118 ? 12.017 -5.347 -28.598 1.00 50.97 118 ALA A O 1
#

pLDDT: mean 90.93, std 12.24, range [47.59, 98.75]

Organism: NCBI:txid2799669

Sequence (118 aa):
MRDTLGDEIFEIFCEEVTDISQNLEILYPQWDSKRENRNLLAEIRRAFHTLKGSGRMAGAFALGDFGWVHEDLLNQLLVGGLPANDRVSGQIGKAVAELRERLQFFLHTSRKMDVLNA

InterPro domains:
  IPR008207 Signal transduction histidine kinase, phosphotransfer (Hpt) domain [PF01627] (8-101)
  IPR008207 Signal transduction histidine kinase, phosphotransfer (Hpt) domain [PS50894] (2-106)
  IPR008207 Signal transduction histidine kinase, phosphotransfer (Hpt) domain [SM00073] (6-103)
  IPR008207 Signal transduction histidine kinase, phosphotransfer (Hpt) domain [cd00088] (7-104)
  IPR036641 HPT domain superfamily [G3DSA:1.20.120.160] (6-116)
  IPR036641 HPT domain superfamily [SSF47226] (7-108)

Radius of gyration: 15.2 Å; chains: 1; bounding box: 37×23×44 Å